Protein AF-A0A968AKN8-F1 (afdb_monomer_lite)

Foldseek 3Di:
DDPVVVVVVVCQVVPVDPHQDWDWDWWWWAAPPRHTDIDIDIDSDPVVVVVVVQVVQVVRRIGTDDPPPRD

Radius of gyration: 15.86 Å; chains: 1; bounding box: 38×22×38 Å

Structure (mmCIF, N/CA/C/O backbone):
data_AF-A0A968AKN8-F1
#
_entry.id   AF-A0A968AKN8-F1
#
loop_
_atom_site.group_PDB
_atom_site.id
_atom_site.type_symbol
_atom_site.label_atom_id
_atom_site.label_alt_id
_atom_site.label_comp_id
_atom_site.label_asym_id
_atom_site.label_entity_id
_atom_site.label_seq_id
_atom_site.pdbx_PDB_ins_code
_atom_site.Cartn_x
_atom_site.Cartn_y
_atom_site.Cartn_z
_atom_site.occupancy
_atom_site.B_iso_or_equiv
_atom_site.auth_seq_id
_atom_site.auth_comp_id
_atom_site.auth_asym_id
_atom_site.auth_atom_id
_atom_site.pdbx_PDB_model_num
ATOM 1 N N . MET A 1 1 ? -0.919 7.449 -24.502 1.00 67.69 1 MET A N 1
ATOM 2 C CA . MET A 1 1 ? 0.516 7.473 -24.136 1.00 67.69 1 MET A CA 1
ATOM 3 C C . MET A 1 1 ? 1.343 7.679 -25.399 1.00 67.69 1 MET A C 1
ATOM 5 O O . MET A 1 1 ? 1.120 6.935 -26.344 1.00 67.69 1 MET A O 1
ATOM 9 N N . PRO A 1 2 ? 2.251 8.669 -25.454 1.00 91.31 2 PRO A N 1
ATOM 10 C CA . PRO A 1 2 ? 3.198 8.813 -26.562 1.00 91.31 2 PRO A CA 1
ATOM 11 C C . PRO A 1 2 ? 4.100 7.579 -26.696 1.00 91.31 2 PRO A C 1
ATOM 13 O O . PRO A 1 2 ? 4.568 7.062 -25.683 1.00 91.31 2 PRO A O 1
ATOM 16 N N . TRP A 1 3 ? 4.400 7.154 -27.927 1.00 87.62 3 TRP A N 1
ATOM 17 C CA . TRP A 1 3 ? 5.264 5.996 -28.220 1.00 87.62 3 TRP A CA 1
ATOM 18 C C . TRP A 1 3 ? 6.608 6.043 -27.472 1.00 87.62 3 TRP A C 1
ATOM 20 O O . TRP A 1 3 ? 7.014 5.079 -26.829 1.00 87.62 3 TRP A O 1
ATOM 30 N N . LYS A 1 4 ? 7.239 7.222 -27.447 1.00 90.12 4 LYS A N 1
ATOM 31 C CA . LYS A 1 4 ? 8.512 7.467 -26.755 1.00 90.12 4 LYS A CA 1
ATOM 32 C C . LYS A 1 4 ? 8.466 7.152 -25.250 1.00 90.12 4 LYS A C 1
ATOM 34 O O . LYS A 1 4 ? 9.4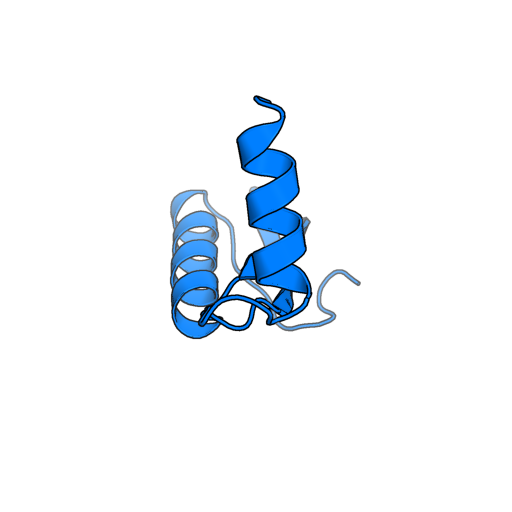72 6.745 -24.681 1.00 90.12 4 LYS A O 1
ATOM 39 N N . ASN A 1 5 ? 7.315 7.319 -24.591 1.00 87.06 5 ASN A N 1
ATOM 40 C CA . ASN A 1 5 ? 7.181 7.020 -23.160 1.00 87.06 5 ASN A CA 1
ATOM 41 C C . ASN A 1 5 ? 7.150 5.513 -22.895 1.00 87.06 5 ASN A C 1
ATOM 43 O O . ASN A 1 5 ? 7.684 5.072 -21.882 1.00 87.06 5 ASN A O 1
ATOM 47 N N . ILE A 1 6 ? 6.567 4.739 -23.814 1.00 86.12 6 ILE A N 1
ATOM 48 C CA . ILE A 1 6 ? 6.511 3.276 -23.734 1.00 86.12 6 ILE A CA 1
ATOM 49 C C . ILE A 1 6 ? 7.922 2.708 -23.891 1.00 86.12 6 ILE A C 1
ATOM 51 O O . ILE A 1 6 ? 8.373 1.931 -23.057 1.00 86.12 6 ILE A O 1
ATOM 55 N N . GLU A 1 7 ? 8.659 3.172 -24.900 1.00 87.62 7 GLU A N 1
ATOM 56 C CA . GLU A 1 7 ? 10.039 2.743 -25.142 1.00 87.62 7 GLU A CA 1
ATOM 57 C C . GLU A 1 7 ? 10.962 3.055 -23.951 1.00 87.62 7 GLU A C 1
ATOM 59 O O . GLU A 1 7 ? 11.753 2.214 -23.524 1.00 87.62 7 GLU A O 1
ATOM 64 N N . ASN A 1 8 ? 10.819 4.244 -23.357 1.00 84.94 8 ASN A N 1
ATOM 65 C CA . ASN A 1 8 ? 11.574 4.625 -22.165 1.00 84.94 8 ASN A CA 1
ATOM 66 C C . ASN A 1 8 ? 11.199 3.790 -20.932 1.00 84.94 8 ASN A C 1
ATOM 68 O O . ASN A 1 8 ? 12.071 3.498 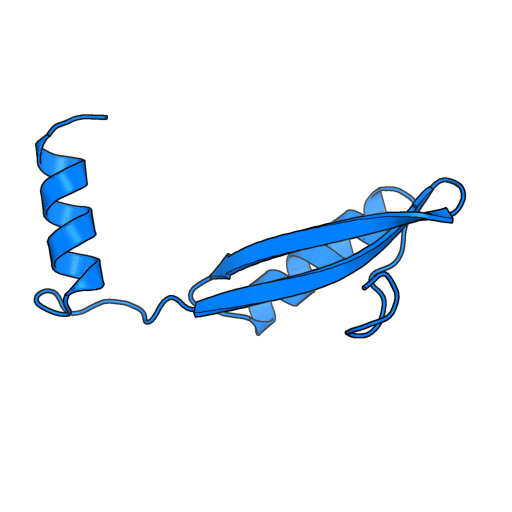-20.118 1.00 84.94 8 ASN A O 1
ATOM 72 N N . ALA A 1 9 ? 9.926 3.420 -20.767 1.00 83.50 9 ALA A N 1
ATOM 73 C CA . ALA A 1 9 ? 9.493 2.560 -19.668 1.00 83.50 9 ALA A CA 1
ATOM 74 C C . ALA A 1 9 ? 10.070 1.143 -19.805 1.00 83.50 9 ALA A C 1
ATOM 76 O O . ALA A 1 9 ? 10.570 0.600 -18.822 1.00 83.50 9 ALA A O 1
ATOM 77 N N . ILE A 1 10 ? 10.090 0.593 -21.025 1.00 83.19 10 ILE A N 1
ATOM 78 C CA . ILE A 1 10 ? 10.701 -0.712 -21.321 1.00 83.19 10 ILE A CA 1
ATOM 79 C C . ILE A 1 10 ? 12.195 -0.686 -20.979 1.00 83.19 10 ILE A C 1
ATOM 81 O O . ILE A 1 10 ? 12.647 -1.519 -20.203 1.00 83.19 10 ILE A O 1
ATOM 85 N N . LYS A 1 11 ? 12.934 0.324 -21.459 1.00 83.06 11 LYS A N 1
ATOM 86 C CA . LYS A 1 11 ? 14.376 0.488 -21.180 1.00 83.06 11 LYS A CA 1
ATOM 87 C C . LYS A 1 11 ? 14.699 0.654 -19.689 1.00 83.06 11 LYS A C 1
ATOM 89 O O . LYS A 1 11 ? 15.768 0.258 -19.236 1.00 83.06 11 LYS A O 1
ATOM 94 N N . LYS A 1 12 ? 13.787 1.249 -18.910 1.00 81.12 12 LYS A N 1
ATOM 95 C CA . LYS A 1 12 ? 13.916 1.338 -17.444 1.00 81.12 12 LYS A CA 1
ATOM 96 C C . LYS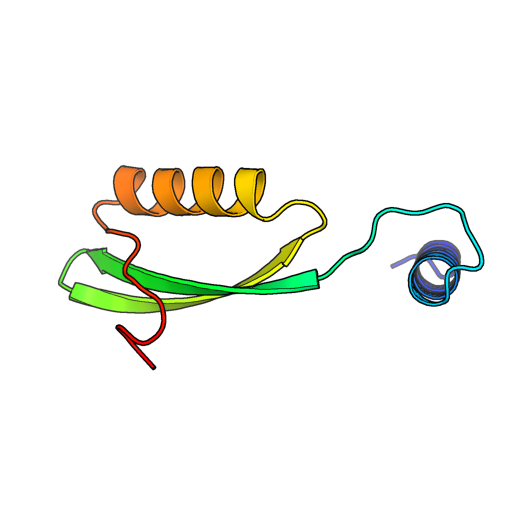 A 1 12 ? 13.664 -0.005 -16.760 1.00 81.12 12 LYS A C 1
ATOM 98 O O . LYS A 1 12 ? 14.359 -0.318 -15.802 1.00 81.12 12 LYS A O 1
ATOM 103 N N . GLY A 1 13 ? 12.699 -0.788 -17.244 1.00 77.19 13 GLY A N 1
ATOM 104 C CA . GLY A 1 13 ? 12.396 -2.118 -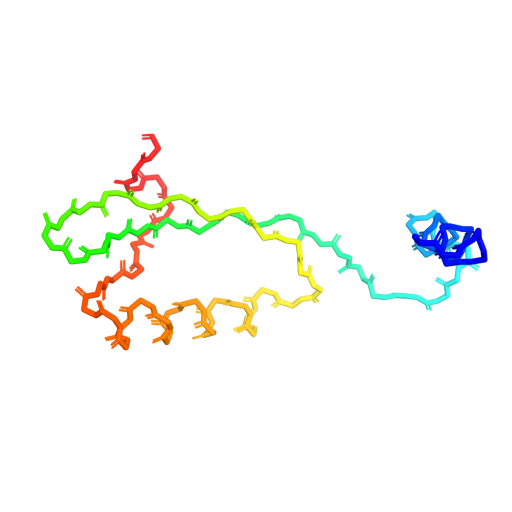16.711 1.00 77.19 13 GLY A CA 1
ATOM 105 C C . GLY A 1 13 ? 13.465 -3.169 -17.029 1.00 77.19 13 GLY A C 1
ATOM 106 O O . GLY A 1 13 ? 13.699 -4.053 -16.214 1.00 77.19 13 GLY A O 1
ATOM 107 N N . THR A 1 14 ? 14.144 -3.062 -18.178 1.00 79.50 14 THR A N 1
ATOM 108 C CA . THR A 1 14 ? 15.233 -3.976 -18.579 1.00 79.50 14 THR A CA 1
ATOM 109 C C . THR A 1 14 ? 16.575 -3.671 -17.912 1.00 79.50 14 THR A C 1
ATOM 111 O O . THR A 1 14 ? 17.499 -4.471 -18.027 1.00 79.50 14 THR A O 1
ATOM 114 N N . GLY A 1 15 ? 16.696 -2.542 -17.203 1.00 70.81 15 GLY A N 1
ATOM 115 C CA . GLY A 1 15 ? 17.946 -2.117 -16.564 1.00 70.81 15 GLY A CA 1
ATOM 116 C C . GLY A 1 15 ? 18.954 -1.457 -17.513 1.00 70.81 15 GLY A C 1
ATOM 117 O O . GLY A 1 15 ? 20.067 -1.154 -17.091 1.00 70.81 15 GLY A O 1
ATOM 118 N N . ASP A 1 16 ? 18.569 -1.179 -18.765 1.00 69.62 16 ASP A N 1
ATOM 119 C CA . ASP A 1 16 ? 19.421 -0.503 -19.761 1.00 69.62 16 ASP A CA 1
ATOM 120 C C . ASP A 1 16 ? 19.669 0.979 -19.429 1.00 69.62 16 ASP A C 1
ATOM 122 O O . ASP A 1 16 ? 20.561 1.622 -19.987 1.00 69.62 16 ASP A O 1
ATOM 126 N N . LEU A 1 17 ? 18.869 1.545 -18.524 1.00 66.00 17 LEU A N 1
ATOM 127 C CA . LEU A 1 17 ? 19.041 2.889 -17.987 1.00 66.00 17 LEU A CA 1
ATOM 128 C C . LEU A 1 17 ? 19.305 2.800 -16.477 1.00 66.00 17 LEU A C 1
ATOM 130 O O . LEU A 1 17 ? 18.571 2.078 -15.798 1.00 66.00 17 LEU A O 1
ATOM 134 N N . PRO A 1 18 ? 20.277 3.555 -15.918 1.00 66.25 18 PRO A N 1
ATOM 135 C CA . PRO A 1 18 ? 20.428 3.663 -14.471 1.00 66.25 18 PRO A CA 1
ATOM 136 C C . PRO A 1 18 ? 19.104 4.157 -13.884 1.00 66.25 18 PRO A C 1
ATOM 138 O O . PRO A 1 18 ? 18.601 5.227 -14.239 1.00 66.25 18 PRO A O 1
ATOM 141 N N . GLY A 1 19 ? 18.504 3.327 -13.040 1.00 66.88 19 GLY A N 1
ATOM 142 C CA . GLY A 1 19 ? 17.121 3.475 -12.623 1.00 66.88 19 GLY A CA 1
ATOM 143 C C . GLY A 1 19 ? 16.898 2.939 -11.222 1.00 66.88 19 GLY A C 1
ATOM 144 O O . GLY A 1 19 ? 17.731 2.229 -10.662 1.00 66.88 19 GLY A O 1
ATOM 145 N N . VAL A 1 20 ? 15.765 3.327 -10.647 1.00 73.44 20 VAL A N 1
ATOM 146 C CA . VAL A 1 20 ? 15.346 2.846 -9.336 1.00 73.44 20 VAL A CA 1
ATOM 147 C C . VAL A 1 20 ? 14.713 1.466 -9.495 1.00 73.44 20 VAL A C 1
ATOM 149 O O . VAL A 1 20 ? 13.987 1.227 -10.460 1.00 73.44 20 VAL A O 1
ATOM 152 N N . VAL A 1 21 ? 15.012 0.553 -8.573 1.00 78.56 21 VAL A N 1
ATOM 153 C CA . VAL A 1 21 ? 14.395 -0.776 -8.546 1.00 78.56 21 VAL A CA 1
ATOM 154 C C . VAL A 1 21 ? 12.958 -0.607 -8.082 1.00 78.56 21 VAL A C 1
ATOM 156 O O . VAL A 1 21 ? 12.719 -0.181 -6.956 1.00 78.56 21 VAL A O 1
ATOM 159 N N . TYR A 1 22 ? 12.015 -0.924 -8.962 1.00 82.94 22 TYR A N 1
ATOM 160 C CA . TYR A 1 22 ? 10.606 -0.991 -8.610 1.00 82.94 22 TYR A CA 1
ATOM 161 C C . TYR A 1 22 ? 10.271 -2.396 -8.132 1.00 82.94 22 TYR A C 1
ATOM 163 O O . TYR A 1 22 ? 10.678 -3.387 -8.737 1.00 82.94 22 TYR A O 1
ATOM 171 N N . GLU A 1 23 ? 9.495 -2.469 -7.067 1.00 86.81 23 GLU A N 1
ATOM 172 C CA . GLU A 1 23 ? 9.013 -3.712 -6.493 1.00 86.81 23 GLU A CA 1
ATOM 173 C C . GLU A 1 23 ? 7.509 -3.637 -6.257 1.00 86.81 23 GLU A C 1
ATOM 175 O O . GLU A 1 23 ? 6.947 -2.575 -5.967 1.00 86.81 23 GLU A O 1
ATOM 180 N N . GLU A 1 24 ? 6.858 -4.786 -6.400 1.00 90.12 24 GLU A N 1
ATOM 181 C CA . GLU A 1 24 ? 5.455 -4.939 -6.054 1.00 90.12 24 GLU A CA 1
ATOM 182 C C . GLU A 1 24 ? 5.317 -5.237 -4.561 1.00 90.12 24 GLU A C 1
ATOM 184 O O . GLU A 1 24 ? 6.026 -6.069 -3.989 1.00 90.12 24 GLU A O 1
ATOM 189 N N . VAL A 1 25 ? 4.399 -4.523 -3.920 1.00 92.56 25 VAL A N 1
ATOM 190 C CA . VAL A 1 25 ? 4.080 -4.657 -2.503 1.00 92.56 25 VAL A CA 1
ATOM 191 C C . VAL A 1 25 ? 2.570 -4.653 -2.352 1.00 92.56 25 VAL A C 1
ATOM 193 O O . VAL A 1 25 ? 1.883 -3.806 -2.925 1.00 92.56 25 VAL A O 1
ATOM 196 N N . ALA A 1 26 ? 2.063 -5.586 -1.556 1.00 93.56 26 ALA A N 1
ATOM 197 C CA . ALA A 1 26 ? 0.672 -5.612 -1.147 1.00 93.56 26 ALA A CA 1
ATOM 198 C C . ALA A 1 26 ? 0.524 -5.024 0.259 1.00 93.56 26 ALA A C 1
ATOM 200 O O . ALA A 1 26 ? 1.332 -5.300 1.149 1.00 93.56 26 ALA A O 1
ATOM 201 N N . TYR A 1 27 ? -0.518 -4.223 0.447 1.00 94.06 27 TYR A N 1
ATOM 202 C CA . TYR A 1 27 ? -0.927 -3.684 1.735 1.00 94.06 27 TYR A CA 1
ATOM 203 C C . TYR A 1 27 ? -2.378 -4.043 1.993 1.00 94.06 27 TYR A C 1
ATOM 205 O O . TYR A 1 27 ? -3.218 -4.018 1.096 1.00 94.06 27 TYR A O 1
ATOM 213 N N . GLU A 1 28 ? -2.666 -4.347 3.244 1.00 94.44 28 GLU A N 1
ATOM 214 C CA . GLU A 1 28 ? -3.938 -4.900 3.668 1.00 94.44 28 GLU A CA 1
ATOM 215 C C . GLU A 1 28 ? -4.490 -4.079 4.819 1.00 94.44 28 GLU A C 1
ATOM 217 O O . GLU A 1 28 ? -3.734 -3.595 5.660 1.00 94.44 28 GLU A O 1
ATOM 222 N N . GLY A 1 29 ? -5.802 -3.884 4.861 1.00 94.50 29 GLY A N 1
ATOM 223 C CA . GLY A 1 29 ? -6.417 -3.127 5.937 1.00 94.50 29 GLY A CA 1
ATOM 224 C C . GLY A 1 29 ? -7.926 -3.039 5.834 1.00 94.50 29 GLY A C 1
ATOM 225 O O . GLY A 1 29 ? -8.564 -3.666 4.990 1.00 94.50 29 GLY A O 1
ATOM 226 N N . TYR A 1 30 ? -8.489 -2.218 6.711 1.00 95.31 30 TYR A N 1
ATOM 227 C CA . TYR A 1 30 ? -9.925 -2.056 6.873 1.00 95.31 30 TYR A CA 1
ATOM 228 C C . TYR A 1 30 ? -10.321 -0.590 6.742 1.00 95.31 30 TYR A C 1
ATOM 230 O O . TYR A 1 30 ? -9.720 0.283 7.367 1.00 95.31 30 TYR A O 1
ATOM 238 N N . GLY A 1 31 ? -11.339 -0.311 5.935 1.00 93.00 31 GLY A N 1
ATOM 239 C CA . GLY A 1 31 ? -11.973 0.999 5.821 1.00 93.00 31 GLY A CA 1
ATOM 240 C C . GLY A 1 31 ? -13.098 1.214 6.846 1.00 93.00 31 GLY A C 1
ATOM 241 O O . GLY A 1 31 ? -13.360 0.349 7.691 1.00 93.00 31 GLY A O 1
ATOM 242 N N . PRO A 1 32 ? -13.808 2.353 6.758 1.00 92.88 32 PRO A N 1
ATOM 243 C CA . PRO A 1 32 ? -14.987 2.631 7.573 1.00 92.88 32 PRO A CA 1
ATOM 244 C C . PRO A 1 32 ? -16.008 1.497 7.524 1.00 92.88 32 PRO A C 1
ATOM 246 O O . PRO A 1 32 ? -16.282 0.940 6.463 1.00 92.88 32 PRO A O 1
ATOM 249 N N . GLY A 1 33 ? -16.584 1.161 8.677 1.00 91.00 33 GLY A N 1
ATOM 250 C CA . GLY A 1 33 ? -17.565 0.078 8.772 1.00 91.00 33 GLY A CA 1
ATOM 251 C C . GLY A 1 33 ? -16.977 -1.330 8.623 1.00 91.00 33 GLY A C 1
ATOM 252 O O . GLY A 1 33 ? -17.741 -2.270 8.439 1.00 91.00 33 GLY A O 1
ATOM 253 N N . GLY A 1 34 ? -15.649 -1.490 8.705 1.00 89.50 34 GLY A N 1
ATOM 254 C CA . GLY A 1 34 ? -14.995 -2.804 8.673 1.00 89.50 34 GLY A CA 1
ATOM 255 C C . GLY A 1 34 ? -14.861 -3.405 7.272 1.00 89.50 34 GLY A C 1
ATOM 256 O O . GLY A 1 34 ? -14.688 -4.613 7.140 1.00 89.50 34 GLY A O 1
ATOM 257 N N . VAL A 1 35 ? -14.941 -2.586 6.221 1.00 94.25 35 VAL A N 1
ATOM 258 C CA . VAL A 1 35 ? -14.761 -3.039 4.834 1.00 94.25 35 VAL A CA 1
ATOM 259 C C . VAL A 1 35 ? -13.309 -3.452 4.608 1.00 94.25 35 VAL A C 1
ATOM 261 O O . VAL A 1 35 ? -12.409 -2.639 4.800 1.00 94.25 35 VAL A O 1
ATOM 264 N N . ALA A 1 36 ? -13.081 -4.688 4.171 1.00 94.44 36 ALA A N 1
ATOM 265 C CA . ALA A 1 36 ? -11.758 -5.184 3.804 1.00 94.44 36 ALA A CA 1
ATOM 266 C C . ALA A 1 36 ? -11.225 -4.491 2.537 1.00 94.44 36 ALA A C 1
ATOM 268 O O . ALA A 1 36 ? -11.946 -4.341 1.548 1.00 94.44 36 ALA A O 1
ATOM 269 N N . VAL A 1 37 ? -9.956 -4.080 2.563 1.00 93.75 37 VAL A N 1
ATOM 270 C CA . VAL A 1 37 ? -9.279 -3.398 1.454 1.00 93.75 37 VAL A CA 1
ATOM 271 C C . VAL A 1 37 ? -7.917 -4.044 1.209 1.00 93.75 37 VAL A C 1
ATOM 273 O O . VAL A 1 37 ? -7.076 -4.099 2.105 1.00 93.75 37 VAL A O 1
ATOM 276 N N . TYR A 1 38 ? -7.693 -4.478 -0.032 1.00 93.62 38 TYR A N 1
ATOM 277 C CA . TYR A 1 38 ? -6.424 -5.022 -0.516 1.00 93.62 38 TYR A CA 1
ATOM 278 C C . TYR A 1 38 ? -5.819 -4.067 -1.549 1.00 93.62 38 TYR A C 1
ATOM 280 O O . TYR A 1 38 ? -6.457 -3.745 -2.554 1.00 93.62 38 TYR A O 1
ATOM 288 N N . VAL A 1 39 ? -4.602 -3.586 -1.303 1.00 93.38 39 VAL A N 1
ATOM 289 C CA . VAL A 1 39 ? -3.942 -2.560 -2.118 1.00 93.38 39 VAL A CA 1
ATOM 290 C C . VAL A 1 39 ? -2.661 -3.126 -2.715 1.00 93.38 39 VAL A C 1
ATOM 292 O O . VAL A 1 39 ? -1.711 -3.412 -1.993 1.00 93.38 39 VAL A O 1
ATOM 295 N N . ILE A 1 40 ? -2.609 -3.228 -4.043 1.00 94.00 40 ILE A N 1
ATOM 296 C CA . ILE A 1 40 ? -1.402 -3.611 -4.785 1.00 94.00 40 ILE A CA 1
ATOM 297 C C . ILE A 1 40 ? -0.693 -2.335 -5.230 1.00 94.00 40 ILE A C 1
ATOM 299 O O . ILE A 1 40 ? -1.290 -1.473 -5.875 1.00 94.00 40 ILE A O 1
ATOM 303 N N . CYS A 1 41 ? 0.575 -2.202 -4.864 1.00 93.19 41 CYS A N 1
ATOM 304 C CA . CYS A 1 41 ? 1.402 -1.041 -5.161 1.00 93.19 41 CYS A CA 1
ATOM 305 C C . CYS A 1 41 ? 2.684 -1.467 -5.864 1.00 93.19 41 CYS A C 1
ATOM 307 O O . CYS A 1 41 ? 3.326 -2.429 -5.459 1.00 93.19 41 CYS A O 1
ATOM 309 N N . THR A 1 42 ? 3.108 -0.685 -6.851 1.00 93.62 42 THR A N 1
ATOM 310 C CA . THR A 1 42 ? 4.456 -0.764 -7.417 1.00 93.62 42 THR A CA 1
ATOM 311 C C . THR A 1 42 ? 5.216 0.470 -6.958 1.00 93.62 42 THR A C 1
ATOM 313 O O . THR A 1 42 ? 4.823 1.596 -7.267 1.00 93.62 42 THR A O 1
ATOM 316 N N . THR A 1 43 ? 6.275 0.282 -6.178 1.00 92.31 43 THR A N 1
ATOM 317 C CA . THR A 1 43 ? 7.028 1.388 -5.578 1.00 92.31 43 THR A CA 1
ATOM 318 C C . THR A 1 43 ? 8.518 1.123 -5.632 1.00 92.31 43 THR A C 1
ATOM 320 O O . THR A 1 43 ? 8.958 -0.017 -5.687 1.00 92.31 43 THR A O 1
ATOM 323 N N . ASP A 1 44 ? 9.293 2.193 -5.622 1.00 91.38 44 ASP A N 1
ATOM 324 C CA . ASP A 1 44 ? 10.741 2.168 -5.478 1.00 91.38 44 ASP A CA 1
ATOM 325 C C . ASP A 1 44 ? 11.198 2.384 -4.022 1.00 91.38 44 ASP A C 1
ATOM 327 O O . ASP A 1 44 ? 12.391 2.401 -3.721 1.00 91.38 44 ASP A O 1
ATOM 331 N N . ASN A 1 45 ? 10.248 2.594 -3.101 1.00 92.25 45 ASN A N 1
ATOM 332 C CA . ASN A 1 45 ? 10.521 2.797 -1.683 1.00 92.25 45 ASN A CA 1
ATOM 333 C C . ASN A 1 45 ? 9.330 2.356 -0.813 1.00 92.25 45 ASN A C 1
ATOM 335 O O . ASN A 1 45 ? 8.377 3.121 -0.614 1.00 92.25 45 ASN A O 1
ATOM 339 N N . LYS A 1 46 ? 9.411 1.154 -0.220 1.00 92.25 46 LYS A N 1
ATOM 340 C CA . LYS A 1 46 ? 8.352 0.637 0.675 1.00 92.25 46 LYS A CA 1
ATOM 341 C C . LYS A 1 46 ? 8.082 1.533 1.875 1.00 92.25 46 LYS A C 1
ATOM 343 O O . LYS A 1 46 ? 6.930 1.672 2.273 1.00 92.25 46 LYS A O 1
ATOM 348 N N . ASN A 1 47 ? 9.123 2.124 2.463 1.00 93.06 47 ASN A N 1
ATOM 349 C CA . ASN A 1 47 ? 9.005 2.913 3.692 1.00 93.06 47 ASN A CA 1
ATOM 350 C C . ASN A 1 47 ? 8.211 4.203 3.458 1.00 93.06 47 ASN A C 1
ATOM 352 O O . ASN A 1 47 ? 7.416 4.602 4.309 1.00 93.06 47 ASN A O 1
ATOM 356 N N . ARG A 1 48 ? 8.375 4.829 2.286 1.00 95.06 48 ARG A N 1
ATOM 357 C CA . ARG A 1 48 ? 7.546 5.970 1.877 1.00 95.06 48 ARG A CA 1
ATOM 358 C C . ARG A 1 48 ? 6.102 5.528 1.646 1.00 95.06 48 ARG A C 1
ATOM 360 O O . ARG A 1 48 ? 5.185 6.107 2.221 1.00 95.06 48 ARG A O 1
ATOM 367 N N . THR A 1 49 ? 5.912 4.469 0.862 1.00 94.94 49 THR A N 1
ATOM 368 C CA . THR A 1 49 ? 4.578 3.992 0.475 1.00 94.94 49 THR A CA 1
ATOM 369 C C . THR A 1 49 ? 3.754 3.513 1.670 1.00 94.94 49 THR A C 1
ATOM 371 O O . THR A 1 49 ? 2.590 3.885 1.783 1.00 94.94 49 THR A O 1
ATOM 374 N N . VAL A 1 50 ? 4.341 2.777 2.620 1.00 94.56 50 VAL A N 1
ATOM 375 C CA . VAL A 1 50 ? 3.621 2.348 3.832 1.00 94.56 50 VAL A CA 1
ATOM 376 C C . VAL A 1 50 ? 3.200 3.538 4.697 1.00 94.56 50 VAL A C 1
ATOM 378 O O . VAL A 1 50 ? 2.113 3.523 5.275 1.00 94.56 50 VAL A O 1
ATOM 381 N N . GLY A 1 51 ? 4.031 4.585 4.768 1.00 95.75 51 GLY A N 1
ATOM 382 C CA . GLY A 1 51 ? 3.712 5.816 5.488 1.00 95.75 51 GLY A CA 1
ATOM 383 C C . GLY A 1 51 ? 2.522 6.550 4.870 1.00 95.75 51 GLY A C 1
ATOM 384 O O . GLY A 1 51 ? 1.592 6.926 5.586 1.00 95.75 51 GLY A O 1
ATOM 385 N N . GLU A 1 52 ? 2.517 6.696 3.544 1.00 95.44 52 GLU A N 1
ATOM 386 C CA . GLU A 1 52 ? 1.413 7.312 2.798 1.00 95.44 52 GLU A CA 1
ATOM 387 C C . GLU A 1 52 ? 0.119 6.504 2.920 1.00 95.44 52 GLU A C 1
ATOM 389 O O . GLU A 1 52 ? -0.927 7.069 3.241 1.00 95.44 52 GLU A O 1
ATOM 394 N N . ILE A 1 53 ? 0.182 5.182 2.744 1.00 94.81 53 ILE A N 1
ATOM 395 C CA . ILE A 1 53 ? -0.992 4.310 2.855 1.00 94.81 53 ILE A CA 1
ATOM 396 C C . ILE A 1 53 ? -1.570 4.375 4.265 1.00 94.81 53 ILE A C 1
ATOM 398 O O . ILE A 1 53 ? -2.766 4.616 4.420 1.00 94.81 53 ILE A O 1
ATOM 402 N N . ARG A 1 54 ? -0.735 4.253 5.303 1.00 94.56 54 ARG A N 1
ATOM 403 C CA . ARG A 1 54 ? -1.196 4.390 6.691 1.00 94.56 54 ARG A CA 1
ATOM 404 C C . ARG A 1 54 ? -1.886 5.735 6.912 1.00 94.56 54 ARG A C 1
ATOM 406 O O . ARG A 1 54 ? -2.968 5.769 7.491 1.00 94.56 54 ARG A O 1
ATOM 413 N N . HIS A 1 55 ? -1.300 6.824 6.413 1.00 96.06 55 HIS A N 1
ATOM 414 C CA . HIS A 1 55 ? -1.905 8.150 6.511 1.00 96.06 55 HIS A CA 1
ATOM 415 C C . HIS A 1 55 ? -3.272 8.220 5.811 1.00 96.06 55 HIS A C 1
ATOM 417 O O . HIS A 1 55 ? -4.214 8.776 6.375 1.00 96.06 55 HIS A O 1
ATOM 423 N N . ILE A 1 56 ? -3.410 7.627 4.620 1.00 95.31 56 ILE A N 1
ATOM 424 C CA . ILE A 1 56 ? -4.673 7.584 3.869 1.00 95.31 56 ILE A CA 1
ATOM 425 C C . ILE A 1 56 ? -5.748 6.816 4.642 1.00 95.31 56 ILE A C 1
ATOM 427 O O . ILE A 1 56 ? -6.856 7.338 4.786 1.00 95.31 56 ILE A O 1
ATOM 431 N N . PHE A 1 57 ? -5.430 5.627 5.165 1.00 94.94 57 PHE A N 1
ATOM 432 C CA . PHE A 1 57 ? -6.364 4.836 5.974 1.00 94.94 57 PHE A CA 1
ATOM 433 C C . PHE A 1 57 ? -6.811 5.619 7.212 1.00 94.94 57 PHE A C 1
ATOM 435 O O . PHE A 1 57 ? -8.010 5.823 7.405 1.00 94.94 57 PHE A O 1
ATOM 442 N N . SER A 1 58 ? -5.864 6.152 7.993 1.00 94.38 58 SER A N 1
ATOM 443 C CA . SER A 1 58 ? -6.183 6.920 9.203 1.00 94.38 58 SER A CA 1
ATOM 444 C C . SER A 1 58 ? -7.009 8.177 8.908 1.00 94.38 58 SER A C 1
ATOM 446 O O . SER A 1 58 ? -7.931 8.493 9.656 1.00 94.38 58 SER A O 1
ATOM 448 N N . LYS A 1 59 ? -6.726 8.884 7.804 1.00 96.50 59 LYS A N 1
ATOM 449 C CA . LYS A 1 59 ? -7.462 10.096 7.407 1.00 96.50 59 LYS A CA 1
ATOM 450 C C . LYS A 1 59 ? -8.921 9.815 7.039 1.00 96.50 59 LYS A C 1
ATOM 452 O O . LYS A 1 59 ? -9.765 10.684 7.238 1.00 96.50 59 LYS A O 1
ATOM 457 N N . HIS A 1 60 ? -9.218 8.629 6.514 1.00 94.31 60 HIS A N 1
ATOM 458 C CA . HIS A 1 60 ? -10.556 8.264 6.043 1.00 94.31 60 HIS A CA 1
ATOM 459 C C . HIS A 1 60 ? -11.282 7.295 6.979 1.00 94.31 60 HIS A C 1
ATOM 461 O O . HIS A 1 60 ? -12.222 6.647 6.542 1.00 94.31 60 HIS A O 1
ATOM 467 N N . GLY A 1 61 ? -10.884 7.195 8.253 1.00 91.69 61 GLY A N 1
ATOM 468 C CA . GLY A 1 61 ? -11.599 6.381 9.247 1.00 91.69 61 GLY A CA 1
ATOM 469 C C . GLY A 1 61 ? -11.394 4.871 9.096 1.00 91.69 61 GLY A C 1
ATOM 470 O O . GLY A 1 61 ? -12.265 4.094 9.483 1.00 91.69 61 GLY A O 1
ATOM 471 N N . GLY A 1 62 ? -10.264 4.464 8.520 1.00 94.12 62 GLY A N 1
ATOM 472 C CA . GLY A 1 62 ? -9.811 3.080 8.440 1.00 94.12 62 GLY A CA 1
ATOM 473 C C . GLY A 1 62 ? -8.491 2.848 9.180 1.00 94.12 62 GLY A C 1
ATOM 474 O O . GLY A 1 62 ? -7.917 3.757 9.786 1.00 94.12 62 GLY A O 1
ATOM 475 N N . ASN A 1 63 ? -7.983 1.622 9.098 1.00 93.88 63 ASN A N 1
ATOM 476 C CA . ASN A 1 63 ? -6.675 1.241 9.615 1.00 93.88 63 ASN A CA 1
ATOM 477 C C . ASN A 1 63 ? -5.951 0.294 8.650 1.00 93.88 63 ASN A C 1
ATOM 479 O O . ASN A 1 63 ? -6.568 -0.587 8.053 1.00 93.88 63 ASN A O 1
ATOM 483 N N . LEU A 1 64 ? -4.637 0.468 8.539 1.00 93.88 64 LEU A N 1
ATOM 484 C CA . LEU A 1 64 ? -3.763 -0.489 7.874 1.00 93.88 64 LEU A CA 1
ATOM 485 C C . LEU A 1 64 ? -3.551 -1.685 8.816 1.00 93.88 64 LEU A C 1
ATOM 487 O O . LEU A 1 64 ? -3.170 -1.499 9.971 1.00 93.88 64 LEU A O 1
ATOM 491 N N . GLY A 1 65 ? -3.814 -2.891 8.328 1.00 90.38 65 GLY A N 1
ATOM 492 C CA . GLY A 1 65 ? -3.611 -4.138 9.056 1.00 90.38 65 GLY A CA 1
ATOM 493 C C . GLY A 1 65 ? -2.249 -4.776 8.783 1.00 90.38 65 GLY A C 1
ATOM 494 O O . GLY A 1 65 ? -1.403 -4.236 8.066 1.00 90.38 65 GLY A O 1
ATOM 495 N N . GLU A 1 66 ? -2.032 -5.936 9.398 1.00 89.75 66 GLU A N 1
ATOM 496 C CA . GLU A 1 66 ? -0.880 -6.790 9.106 1.00 89.75 66 GLU A CA 1
ATOM 497 C C . GLU A 1 66 ? -1.083 -7.547 7.785 1.00 89.75 66 GLU A C 1
ATOM 499 O O . GLU A 1 66 ? -2.199 -7.655 7.274 1.00 89.75 66 GLU A O 1
ATOM 504 N N . ALA A 1 67 ? 0.004 -8.068 7.216 1.00 85.94 67 ALA A N 1
ATOM 505 C CA . ALA A 1 67 ? -0.085 -8.914 6.030 1.00 85.94 67 ALA A CA 1
ATOM 506 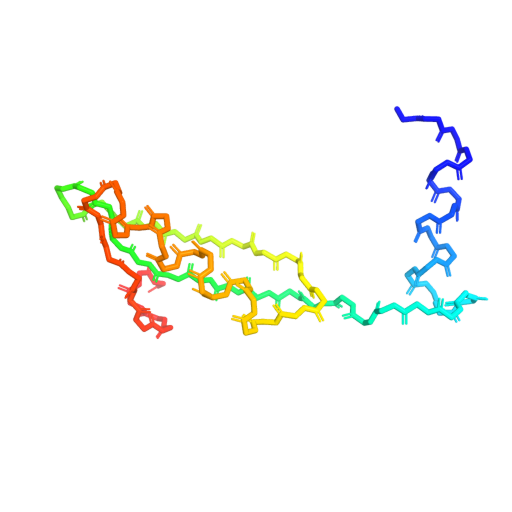C C . ALA A 1 67 ? -0.903 -10.181 6.342 1.00 85.94 67 ALA A C 1
ATOM 508 O O . ALA A 1 67 ? -0.667 -10.827 7.364 1.00 85.94 67 ALA A O 1
ATOM 509 N N . GLY A 1 68 ? -1.843 -10.539 5.466 1.00 82.94 68 GLY A N 1
ATOM 510 C CA . GLY A 1 68 ? -2.760 -11.662 5.661 1.00 82.94 68 GLY A CA 1
ATOM 511 C C . GLY A 1 68 ? -3.982 -11.366 6.539 1.00 82.94 68 GLY A C 1
ATOM 512 O O . GLY A 1 68 ? -4.648 -12.302 6.972 1.00 82.94 68 GLY A O 1
ATOM 513 N N . CYS A 1 69 ? -4.292 -10.099 6.838 1.00 79.94 69 CYS A N 1
ATOM 514 C CA . CYS A 1 69 ? -5.478 -9.750 7.625 1.00 79.94 69 CYS A CA 1
ATOM 515 C C . CYS A 1 69 ? -6.781 -9.727 6.813 1.00 79.94 69 CYS A C 1
ATOM 517 O O . CYS A 1 69 ? -7.849 -9.757 7.426 1.00 79.94 69 CYS A O 1
ATOM 519 N N . VAL A 1 70 ? -6.714 -9.659 5.478 1.00 80.56 70 VAL A N 1
ATOM 520 C CA . VAL A 1 70 ? -7.889 -9.710 4.581 1.00 80.56 70 VAL A CA 1
ATOM 521 C C . VAL A 1 70 ? -7.719 -10.683 3.403 1.00 80.56 70 VAL A C 1
ATOM 523 O O . VAL A 1 70 ? -8.595 -10.728 2.537 1.00 80.56 70 VAL A O 1
ATOM 526 N N . ALA A 1 71 ? -6.601 -11.416 3.355 1.00 62.66 71 ALA A N 1
ATOM 527 C CA . ALA A 1 71 ? -6.267 -12.397 2.317 1.00 62.66 71 ALA A CA 1
ATOM 528 C 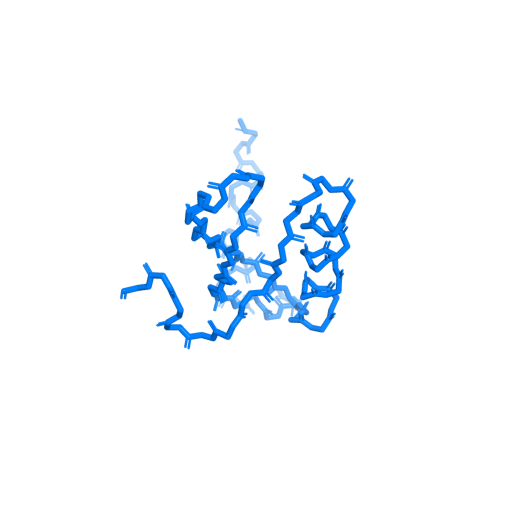C . ALA A 1 71 ? -6.890 -13.783 2.553 1.00 62.66 71 ALA A C 1
ATOM 530 O O . ALA A 1 71 ? -7.073 -14.170 3.731 1.00 62.66 71 ALA A O 1
#

pLDDT: mean 87.97, std 8.68, range [62.66, 96.5]

Secondary structure (DSSP, 8-state):
--HHHHHHHHHHHTTSS-----EEEEEEEE-GGG-EEEEEEEES-HHHHHHHHHHHHHHTT-EE--TTS--

Sequence (71 aa):
MPWKNIENAIKKGTGDLPGVVYEEVAYEGYGPGGVAVYVICTTDNKNRTVGEIRHIFSKHGGNLGEAGCVA